Protein AF-A0A843KYN0-F1 (afdb_monomer)

Solvent-accessible surface area (backbone atoms only — not comparable to full-atom values): 5848 Å² total; per-residue (Å²): 132,88,79,86,50,97,87,61,73,63,81,58,71,60,44,55,52,52,52,51,51,52,56,72,74,43,87,77,86,85,62,97,45,72,64,59,46,50,59,60,47,49,79,74,46,95,61,62,55,70,58,55,39,74,73,28,71,65,54,42,48,66,72,69,58,65,96,77,57,79,56,82,79,40,75,73,73,61,70,76,75,69,81,72,87,78,127

pLDDT: mean 78.95, std 15.14, range [47.62, 95.38]

Foldseek 3Di:
DDDDDDVDDDPDPVVVVVVVVVQVPDDDDDDPAPVVVLVVCCVVDPDHSVVVCVPDPVNVPRVPDDDDD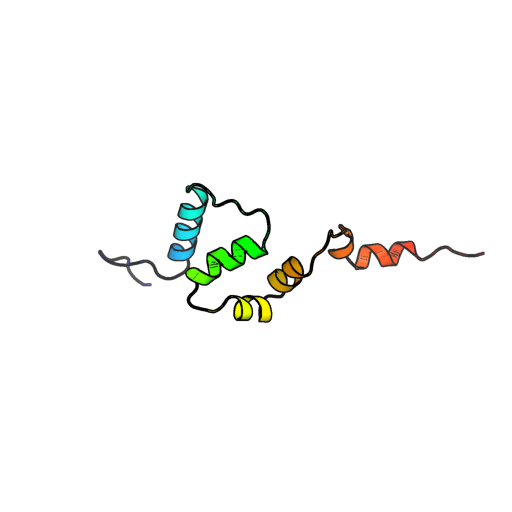PCVVPVPVVVVPPDDDDD

Structure (mmCIF, N/CA/C/O backbone):
data_AF-A0A843KYN0-F1
#
_entry.id   AF-A0A843KYN0-F1
#
loop_
_atom_site.group_PDB
_atom_site.id
_atom_site.type_symbol
_atom_site.label_atom_id
_atom_site.label_alt_id
_atom_site.label_comp_id
_atom_site.label_asym_id
_atom_site.label_entity_id
_atom_site.label_seq_id
_atom_site.pdbx_PDB_ins_code
_atom_site.Cartn_x
_atom_site.Cartn_y
_atom_site.Cartn_z
_atom_site.occupancy
_atom_site.B_iso_or_equiv
_atom_site.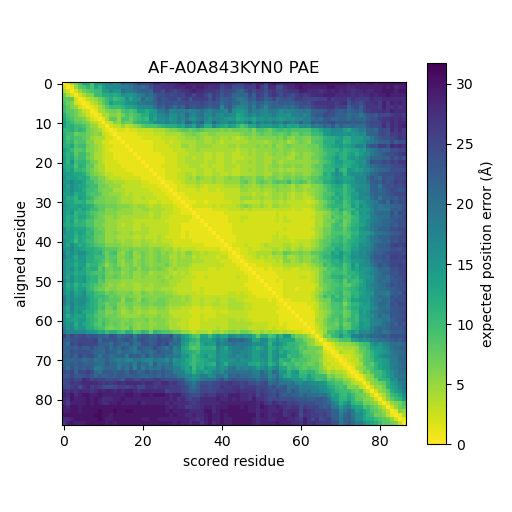auth_seq_id
_atom_site.auth_comp_id
_atom_site.auth_asym_id
_atom_site.auth_atom_id
_atom_site.pdbx_PDB_model_num
ATOM 1 N N . LEU A 1 1 ? -10.429 24.612 15.627 1.00 47.62 1 LEU A N 1
ATOM 2 C CA . LEU A 1 1 ? -10.490 23.205 16.092 1.00 47.62 1 LEU A CA 1
ATOM 3 C C . LEU A 1 1 ? -11.850 22.638 15.688 1.00 47.62 1 LEU A C 1
ATOM 5 O O . LEU A 1 1 ? -12.839 23.306 15.954 1.00 47.62 1 LEU A O 1
ATOM 9 N N . ARG A 1 2 ? -11.939 21.490 15.001 1.00 51.06 2 ARG A N 1
ATOM 10 C CA . ARG A 1 2 ? -13.246 20.861 14.714 1.00 51.06 2 ARG A CA 1
ATOM 11 C C . ARG A 1 2 ? -13.672 20.052 15.943 1.00 51.06 2 ARG A C 1
ATOM 13 O O . ARG A 1 2 ? -13.066 19.026 16.226 1.00 51.06 2 ARG A O 1
ATOM 20 N N . GLU A 1 3 ? -14.657 20.549 16.689 1.00 50.72 3 GLU A N 1
ATOM 21 C CA . GLU A 1 3 ? -15.276 19.844 17.819 1.00 50.72 3 GLU A CA 1
ATOM 22 C C . GLU A 1 3 ? -15.892 18.516 17.350 1.00 50.72 3 GLU A C 1
ATOM 24 O O . GLU A 1 3 ? -16.673 18.489 16.395 1.00 50.72 3 GLU A O 1
ATOM 29 N N . ALA A 1 4 ? -15.557 17.413 18.024 1.00 58.31 4 ALA A N 1
ATOM 30 C CA . ALA A 1 4 ? -16.142 16.103 17.764 1.00 58.31 4 ALA A CA 1
ATOM 31 C C . ALA A 1 4 ? -17.586 16.068 18.288 1.00 58.31 4 ALA A C 1
ATOM 33 O O . ALA A 1 4 ? -17.837 15.789 19.458 1.00 58.31 4 ALA A O 1
ATOM 34 N N . ARG A 1 5 ? -18.547 16.394 17.421 1.00 60.09 5 ARG A N 1
ATOM 35 C CA . ARG A 1 5 ? -19.980 16.264 17.721 1.00 60.09 5 ARG A CA 1
ATOM 36 C C . ARG A 1 5 ? -20.485 14.869 17.364 1.00 60.09 5 ARG A C 1
ATOM 38 O O . ARG A 1 5 ? -19.849 14.137 16.609 1.00 60.09 5 ARG A O 1
ATOM 45 N N . LYS A 1 6 ? -21.654 14.500 17.888 1.00 55.75 6 LYS A N 1
ATOM 46 C CA . LYS A 1 6 ? -22.345 13.254 17.529 1.00 55.75 6 LYS A CA 1
ATOM 47 C C . LYS A 1 6 ? -22.562 13.230 16.004 1.00 55.75 6 LYS A C 1
ATOM 49 O O . LYS A 1 6 ? -23.245 14.100 15.478 1.00 55.75 6 LYS A O 1
ATOM 54 N N . GLY A 1 7 ? -21.923 12.285 15.308 1.00 65.69 7 GLY A N 1
ATOM 55 C CA . GLY A 1 7 ? -21.898 12.203 13.837 1.00 65.69 7 GLY A CA 1
ATOM 56 C C . GLY A 1 7 ? -20.624 12.742 13.165 1.00 65.69 7 GLY A C 1
ATOM 57 O O . GLY A 1 7 ? -20.503 12.669 11.946 1.00 65.69 7 GLY A O 1
ATOM 58 N N . TYR A 1 8 ? -19.655 13.257 13.928 1.00 62.97 8 TYR A N 1
ATOM 59 C CA . TYR A 1 8 ? -18.345 13.628 13.399 1.00 62.97 8 TYR A CA 1
ATOM 60 C C . TYR A 1 8 ? -17.563 12.370 13.014 1.00 62.97 8 TYR A C 1
ATOM 62 O O . TYR A 1 8 ? -17.132 11.610 13.880 1.00 62.97 8 TYR A O 1
ATOM 70 N N . ILE A 1 9 ? -17.366 12.169 11.711 1.00 67.44 9 ILE A N 1
ATOM 71 C CA . ILE A 1 9 ? -16.398 11.207 11.192 1.00 67.44 9 ILE A CA 1
ATOM 72 C C . ILE A 1 9 ? -15.050 11.933 11.170 1.00 67.44 9 ILE A C 1
ATOM 74 O O . ILE A 1 9 ? -14.894 12.903 10.425 1.00 67.44 9 ILE A O 1
ATOM 78 N N . PRO A 1 10 ? -14.082 11.540 12.006 1.00 64.19 10 PRO A N 1
ATOM 79 C CA . PRO A 1 10 ? -12.789 12.203 12.070 1.00 64.19 10 PRO A CA 1
ATOM 80 C C . PRO A 1 10 ? -11.991 11.976 10.778 1.00 64.19 10 PRO A C 1
ATOM 82 O O . PRO A 1 10 ? -11.321 10.962 10.585 1.00 64.19 10 PRO A O 1
ATOM 85 N N . MET A 1 11 ? -12.065 12.964 9.888 1.00 71.56 11 MET A N 1
ATOM 86 C CA . MET A 1 11 ? -11.349 12.991 8.615 1.00 71.56 11 MET A CA 1
ATOM 87 C C . MET A 1 11 ? -9.883 13.387 8.839 1.00 71.56 11 MET A C 1
ATOM 89 O O . MET A 1 11 ? -9.597 14.353 9.545 1.00 71.56 11 MET A O 1
ATOM 93 N N . GLY A 1 12 ? -8.946 12.649 8.237 1.00 78.94 12 GLY A N 1
ATOM 94 C CA . GLY A 1 12 ? -7.502 12.908 8.337 1.00 78.94 12 GLY A CA 1
ATOM 95 C C . GLY A 1 12 ? -6.742 11.823 9.107 1.00 78.94 12 GLY A C 1
ATOM 96 O O . GLY A 1 12 ? -6.939 10.636 8.855 1.00 78.94 12 GLY A O 1
ATOM 97 N N . VAL A 1 13 ? -5.864 12.221 10.038 1.00 83.06 13 VAL A N 1
ATOM 98 C CA . VAL A 1 13 ? -4.918 11.318 10.735 1.00 83.06 13 VAL A CA 1
ATOM 99 C C . VAL A 1 13 ? -5.625 10.198 11.497 1.00 83.06 13 VAL A C 1
ATOM 101 O O . VAL A 1 13 ? -5.175 9.056 11.472 1.00 83.06 13 VAL A O 1
ATOM 104 N N . PHE A 1 14 ? -6.753 10.500 12.144 1.00 85.25 14 PHE A N 1
ATOM 105 C CA . PHE A 1 14 ? -7.517 9.483 12.863 1.00 85.25 14 PHE A CA 1
ATOM 106 C C . PHE A 1 14 ? -8.046 8.400 11.916 1.00 85.25 14 PHE A C 1
ATOM 108 O O . PHE A 1 14 ? -7.897 7.225 12.224 1.00 85.25 14 PHE A O 1
ATOM 115 N N . ASN A 1 15 ? -8.605 8.770 10.755 1.00 84.50 15 ASN A N 1
ATOM 116 C CA . ASN A 1 15 ? -9.081 7.797 9.768 1.00 84.50 15 ASN A CA 1
ATOM 117 C C . ASN A 1 15 ? -7.952 6.848 9.340 1.00 84.50 15 ASN A C 1
ATOM 119 O O . ASN A 1 15 ? -8.138 5.637 9.305 1.00 84.50 15 ASN A O 1
ATOM 123 N N . VAL A 1 16 ? -6.756 7.385 9.079 1.00 86.12 16 VAL A N 1
ATOM 124 C CA . VAL A 1 16 ? -5.584 6.562 8.745 1.00 86.12 16 VAL A CA 1
ATOM 125 C C . VAL A 1 16 ? -5.224 5.633 9.905 1.00 86.12 16 VAL A C 1
ATOM 127 O O . VAL A 1 16 ? -5.066 4.433 9.692 1.00 86.12 16 VAL A O 1
ATOM 130 N N . ARG A 1 17 ? -5.153 6.153 11.136 1.00 90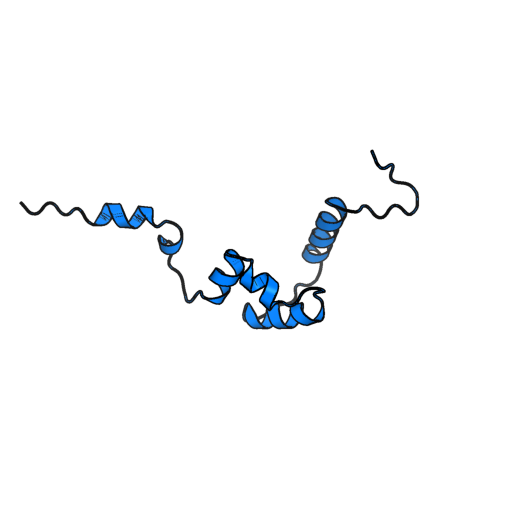.56 17 ARG A N 1
ATOM 131 C CA . ARG A 1 17 ? -4.793 5.359 12.319 1.00 90.56 17 ARG A CA 1
ATOM 132 C C . ARG A 1 17 ? -5.776 4.222 12.580 1.00 90.56 17 ARG A C 1
ATOM 134 O O . ARG A 1 17 ? -5.343 3.101 12.824 1.00 90.56 17 ARG A O 1
ATOM 141 N N . GLU A 1 18 ? -7.077 4.489 12.518 1.00 91.06 18 GLU A N 1
ATOM 142 C CA . GLU A 1 18 ? -8.085 3.454 12.757 1.00 91.06 18 GLU A CA 1
ATOM 143 C C . GLU A 1 18 ? -8.135 2.426 11.626 1.00 91.06 18 GLU A C 1
ATOM 145 O O . GLU A 1 18 ? -8.291 1.242 11.910 1.00 91.06 18 GLU A O 1
ATOM 150 N N . ASN A 1 19 ? -7.919 2.832 10.369 1.00 88.25 19 ASN A N 1
ATOM 151 C CA . ASN A 1 19 ? -7.791 1.884 9.259 1.00 88.25 19 ASN A CA 1
ATOM 152 C C . ASN A 1 19 ? -6.575 0.966 9.436 1.00 88.25 19 ASN A C 1
ATOM 154 O O . ASN A 1 19 ? -6.695 -0.244 9.255 1.00 88.25 19 ASN A O 1
ATOM 158 N N . VAL A 1 20 ? -5.428 1.513 9.854 1.00 92.25 20 VAL A N 1
ATOM 159 C CA . VAL A 1 20 ? -4.235 0.711 10.165 1.00 92.25 20 VAL A CA 1
ATOM 160 C C . VAL A 1 20 ? -4.503 -0.218 11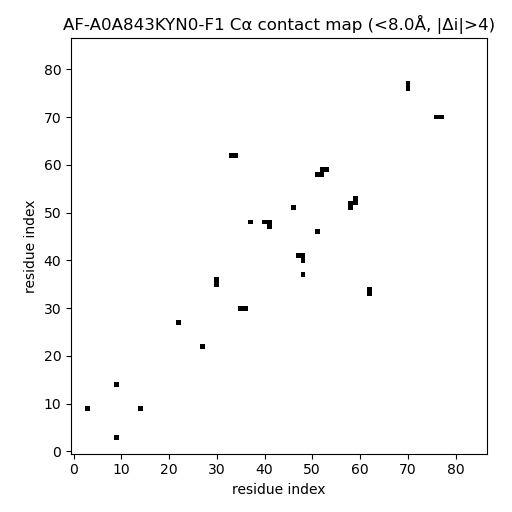.348 1.00 92.25 20 VAL A C 1
ATOM 162 O O . VAL A 1 20 ? -4.202 -1.405 11.263 1.00 92.25 20 VAL A O 1
ATOM 165 N N . ARG A 1 21 ? -5.120 0.276 12.429 1.00 93.69 21 ARG A N 1
ATOM 166 C CA . ARG A 1 21 ? -5.473 -0.559 13.586 1.00 93.69 21 ARG A CA 1
ATOM 167 C C . ARG A 1 21 ? -6.384 -1.713 13.171 1.00 93.69 21 ARG A C 1
ATOM 169 O O . ARG A 1 21 ? -6.097 -2.850 13.527 1.00 93.69 21 ARG A O 1
ATOM 176 N N . HIS A 1 22 ? -7.436 -1.441 12.396 1.00 92.00 22 HIS A N 1
ATOM 177 C CA . HIS A 1 22 ? -8.333 -2.476 11.882 1.00 92.00 22 HIS A CA 1
ATOM 178 C C . HIS A 1 22 ? -7.599 -3.506 11.021 1.00 92.00 22 HIS A C 1
ATOM 180 O O . HIS A 1 22 ? -7.795 -4.703 11.231 1.00 92.00 22 HIS A O 1
ATOM 186 N N . ALA A 1 23 ? -6.723 -3.063 10.113 1.00 91.25 23 ALA A N 1
ATOM 187 C CA . ALA A 1 23 ? -5.924 -3.957 9.279 1.00 91.25 23 ALA A CA 1
ATOM 188 C C . ALA A 1 23 ? -5.008 -4.868 10.115 1.00 91.25 23 ALA A C 1
ATOM 190 O O . ALA A 1 23 ? -4.925 -6.060 9.840 1.00 91.25 23 ALA A O 1
ATOM 191 N N . MET A 1 24 ? -4.382 -4.331 11.168 1.00 94.62 24 MET A N 1
ATOM 192 C CA . MET A 1 24 ? -3.477 -5.086 12.047 1.00 94.62 24 MET A CA 1
ATOM 193 C C . MET A 1 24 ? -4.205 -6.064 12.978 1.00 94.62 24 MET A C 1
ATOM 195 O O . MET A 1 24 ? -3.623 -7.064 13.386 1.00 94.62 24 MET A O 1
ATOM 199 N N . THR A 1 25 ? -5.464 -5.789 13.334 1.00 95.38 25 THR A N 1
ATOM 200 C CA . THR A 1 25 ? -6.290 -6.706 14.144 1.00 95.38 25 THR A CA 1
ATOM 201 C C . THR A 1 25 ? -7.009 -7.775 13.318 1.00 95.38 25 THR A C 1
ATOM 203 O O . THR A 1 25 ? -7.506 -8.750 13.878 1.00 95.38 25 THR A O 1
ATOM 206 N N . GLY A 1 26 ? -7.121 -7.573 12.004 1.00 92.62 26 GLY A N 1
ATOM 207 C CA . GLY A 1 26 ? -7.810 -8.482 11.092 1.00 92.62 26 GLY A CA 1
ATOM 208 C C . GLY A 1 26 ? -6.937 -9.653 10.643 1.00 92.62 26 GLY A C 1
ATOM 209 O O . GLY A 1 26 ? -5.713 -9.629 10.755 1.00 92.62 26 GLY A O 1
ATOM 210 N N . LYS A 1 27 ? -7.572 -10.688 10.080 1.00 94.56 27 LYS A N 1
ATOM 211 C CA . LYS A 1 27 ? -6.843 -11.769 9.408 1.00 94.56 27 LYS A CA 1
ATOM 212 C C . LYS A 1 27 ? -6.165 -11.201 8.149 1.00 94.56 27 LYS A C 1
ATOM 214 O O . LYS A 1 27 ? -6.878 -10.658 7.302 1.00 94.56 27 LYS A O 1
ATOM 219 N N . PRO A 1 28 ? -4.835 -11.329 7.995 1.00 92.06 28 PRO A N 1
ATOM 220 C CA . PRO A 1 28 ? -4.151 -10.821 6.816 1.00 92.06 28 PRO A CA 1
ATOM 221 C C . PRO A 1 28 ? -4.524 -11.643 5.580 1.00 92.06 28 PRO A C 1
ATOM 223 O O . PRO A 1 28 ? -4.740 -12.855 5.656 1.00 92.06 28 PRO A O 1
ATOM 226 N N . LEU A 1 29 ? -4.560 -10.974 4.430 1.00 92.06 29 LEU A N 1
ATOM 227 C CA . LEU A 1 29 ? -4.589 -11.636 3.131 1.00 92.06 29 LEU A CA 1
ATOM 228 C C . LEU A 1 29 ? -3.146 -11.936 2.720 1.00 92.06 29 LEU A C 1
ATOM 230 O O . LEU A 1 29 ? -2.323 -11.024 2.650 1.00 92.06 29 LEU A O 1
ATOM 234 N N . ALA A 1 30 ? -2.847 -13.212 2.490 1.00 93.94 30 ALA A N 1
ATOM 235 C CA . ALA A 1 30 ? -1.535 -13.662 2.045 1.00 93.94 30 ALA A CA 1
ATOM 236 C C . ALA A 1 30 ? -1.499 -13.748 0.517 1.00 93.94 30 ALA A C 1
ATOM 238 O O . ALA A 1 30 ? -2.462 -14.191 -0.109 1.00 93.94 30 ALA A O 1
ATOM 239 N N . PHE A 1 31 ? -0.377 -13.331 -0.058 1.00 93.94 31 PHE A N 1
ATOM 240 C CA . PHE A 1 31 ? -0.110 -13.362 -1.490 1.00 93.94 31 PHE A CA 1
ATOM 241 C C . PHE A 1 31 ? 1.308 -13.885 -1.702 1.00 93.94 31 PHE A C 1
ATOM 243 O O . PHE A 1 31 ? 2.201 -13.548 -0.922 1.00 93.94 31 PHE A O 1
ATOM 250 N N . ASP A 1 32 ? 1.510 -14.676 -2.753 1.00 91.25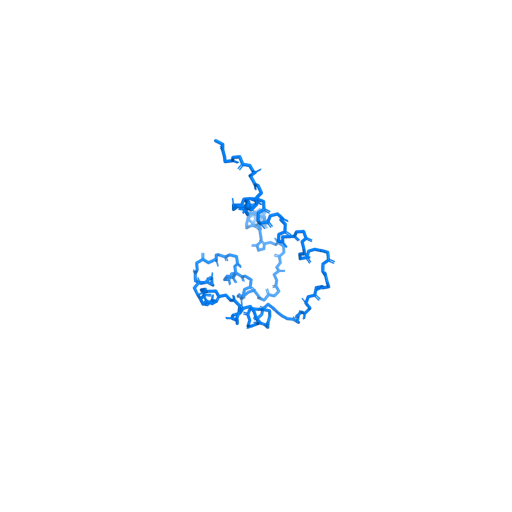 32 ASP A N 1
ATOM 251 C CA . ASP A 1 32 ? 2.816 -15.273 -3.058 1.00 91.25 32 ASP A CA 1
ATOM 252 C C . ASP A 1 32 ? 3.797 -14.253 -3.651 1.00 91.25 32 ASP A C 1
ATOM 254 O O . ASP A 1 32 ? 5.013 -14.394 -3.521 1.00 91.25 32 ASP A O 1
ATOM 258 N N . ASP A 1 33 ? 3.280 -13.200 -4.290 1.00 90.00 33 ASP A N 1
ATOM 259 C CA . ASP A 1 33 ? 4.086 -12.135 -4.870 1.00 90.00 33 ASP A CA 1
ATOM 260 C C . ASP A 1 33 ? 3.400 -10.758 -4.794 1.00 90.00 33 ASP A C 1
ATOM 262 O O . ASP A 1 33 ? 2.197 -10.610 -4.564 1.00 90.00 33 ASP A O 1
ATOM 266 N N . LEU A 1 34 ? 4.184 -9.700 -5.013 1.00 90.25 34 LEU A N 1
ATOM 267 C CA . LEU A 1 34 ? 3.672 -8.327 -5.004 1.00 90.25 34 LEU A CA 1
ATOM 268 C C . LEU A 1 34 ? 2.671 -8.071 -6.146 1.00 90.25 34 LEU A C 1
ATOM 270 O O . LEU A 1 34 ? 1.788 -7.222 -6.026 1.00 90.25 34 LEU A O 1
ATOM 274 N N . ARG A 1 35 ? 2.787 -8.791 -7.267 1.00 90.50 35 ARG A N 1
ATOM 275 C CA . ARG A 1 35 ? 1.943 -8.576 -8.449 1.00 90.50 35 ARG A CA 1
ATOM 276 C C . ARG A 1 35 ? 0.513 -9.059 -8.218 1.00 90.50 35 ARG A C 1
ATOM 278 O O . ARG A 1 35 ? -0.423 -8.347 -8.578 1.00 90.50 35 ARG A O 1
ATOM 285 N N . SER A 1 36 ? 0.346 -10.221 -7.600 1.00 93.19 36 SER A N 1
ATOM 286 C CA . SER A 1 36 ? -0.938 -10.793 -7.190 1.00 93.19 36 SER A CA 1
ATOM 287 C C . SER A 1 36 ? -1.613 -9.917 -6.137 1.00 93.19 36 SER A C 1
ATOM 289 O O . SER A 1 36 ? -2.798 -9.609 -6.283 1.00 93.19 36 SER A O 1
ATOM 291 N N . ALA A 1 37 ? -0.851 -9.393 -5.171 1.00 93.19 37 ALA A N 1
ATOM 292 C CA . ALA A 1 37 ? -1.356 -8.409 -4.214 1.00 93.19 37 ALA A CA 1
ATOM 293 C C . ALA A 1 37 ? -1.857 -7.123 -4.905 1.00 93.19 37 ALA A C 1
ATOM 295 O O . ALA A 1 37 ? -2.968 -6.661 -4.640 1.00 93.19 37 ALA A O 1
ATOM 296 N N . LEU A 1 38 ? -1.083 -6.554 -5.839 1.00 92.56 38 LEU A N 1
ATOM 297 C CA . LEU A 1 38 ? -1.487 -5.354 -6.586 1.00 92.56 38 LEU A CA 1
ATOM 298 C C . LEU A 1 38 ? -2.698 -5.595 -7.498 1.00 92.56 38 LEU A C 1
ATOM 300 O O . LEU A 1 38 ? -3.544 -4.710 -7.624 1.00 92.56 38 LEU A O 1
ATOM 304 N N . ASN A 1 39 ? -2.804 -6.778 -8.106 1.00 93.06 39 ASN A N 1
ATOM 305 C CA . ASN A 1 39 ? -3.969 -7.158 -8.904 1.00 93.06 39 ASN A CA 1
ATOM 306 C C . ASN A 1 39 ? -5.224 -7.313 -8.034 1.00 93.06 39 ASN A C 1
ATOM 308 O O . ASN A 1 39 ? -6.313 -6.915 -8.427 1.00 93.06 39 ASN A O 1
ATOM 312 N N . HIS A 1 40 ? -5.095 -7.833 -6.813 1.00 93.94 40 HIS A N 1
ATOM 313 C CA . HIS A 1 40 ? -6.212 -7.834 -5.872 1.00 93.94 40 HIS A CA 1
ATOM 314 C C . HIS A 1 40 ? -6.645 -6.395 -5.532 1.00 93.94 40 HIS A C 1
ATOM 316 O O . HIS A 1 40 ? -7.827 -6.063 -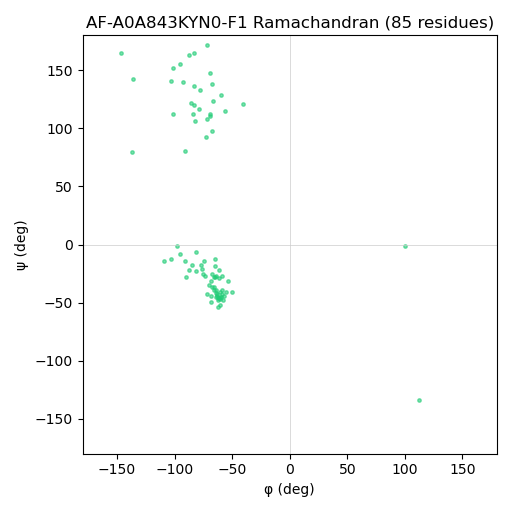5.621 1.00 93.94 40 HIS A O 1
ATOM 322 N N . LEU A 1 41 ? -5.688 -5.507 -5.236 1.00 90.50 41 LEU A N 1
ATOM 323 C CA . LEU A 1 41 ? -5.960 -4.108 -4.880 1.00 90.50 41 LEU A CA 1
ATOM 324 C C . LEU A 1 41 ? -6.570 -3.274 -6.016 1.00 90.50 41 LEU A C 1
ATOM 326 O O . LEU A 1 41 ? -7.324 -2.340 -5.732 1.00 90.50 41 LEU A O 1
ATOM 330 N N . SER A 1 42 ? -6.303 -3.599 -7.286 1.00 91.25 42 SER A N 1
ATOM 331 C CA . SER A 1 42 ? -6.838 -2.832 -8.421 1.00 91.25 42 SER A CA 1
ATOM 332 C C . SER A 1 42 ? -8.364 -2.820 -8.493 1.00 91.25 42 SER A C 1
ATOM 334 O O . SER A 1 42 ? -8.923 -1.902 -9.084 1.00 91.25 42 SER A O 1
ATOM 336 N N . HIS A 1 43 ? -9.034 -3.797 -7.880 1.00 91.50 43 HIS A N 1
ATOM 337 C CA . HIS A 1 43 ? -10.497 -3.874 -7.831 1.00 91.50 43 HIS A CA 1
ATOM 338 C C . HIS A 1 43 ? -11.115 -2.896 -6.821 1.00 91.50 43 HIS A C 1
ATOM 340 O O . HIS A 1 43 ? -12.286 -2.546 -6.945 1.00 91.50 43 HIS A O 1
ATOM 346 N N . SER A 1 44 ? -10.335 -2.440 -5.836 1.00 86.25 44 SER A N 1
ATOM 347 C CA . SER A 1 44 ? -10.812 -1.595 -4.732 1.00 86.25 44 SER A CA 1
ATOM 348 C C . SER A 1 44 ? -10.309 -0.153 -4.815 1.00 86.25 44 SER A C 1
ATOM 350 O O . SER A 1 44 ? -10.794 0.718 -4.091 1.00 86.25 44 SER A O 1
ATOM 352 N N . PHE A 1 45 ? -9.305 0.122 -5.652 1.00 84.38 45 PHE A N 1
ATOM 353 C CA . PHE A 1 45 ? -8.711 1.451 -5.762 1.00 84.38 45 PHE A CA 1
ATOM 354 C C . PHE A 1 45 ? -9.515 2.363 -6.686 1.00 84.38 45 PHE A C 1
ATOM 356 O O . PHE A 1 45 ? -9.874 1.999 -7.799 1.00 84.38 45 PHE A O 1
ATOM 363 N N . GLN A 1 46 ? -9.713 3.608 -6.247 1.00 87.94 46 GLN A N 1
ATOM 364 C CA . GLN A 1 46 ? -10.299 4.656 -7.091 1.00 87.94 46 GLN A CA 1
ATOM 365 C C . GLN A 1 46 ? -9.362 5.071 -8.234 1.00 87.94 46 GLN A C 1
ATOM 367 O O . GLN A 1 46 ? -9.813 5.479 -9.299 1.00 87.94 46 GLN A O 1
ATOM 372 N N . LEU A 1 47 ? -8.049 4.992 -8.003 1.00 88.31 47 LEU A N 1
ATOM 373 C CA . LEU A 1 47 ? -7.027 5.293 -8.999 1.00 88.31 47 LEU A CA 1
ATOM 374 C C . LEU A 1 47 ? -6.430 3.991 -9.546 1.00 88.31 47 LEU A C 1
ATOM 376 O O . LEU A 1 47 ? -6.165 3.070 -8.773 1.00 88.31 47 LEU A O 1
ATOM 380 N N . PRO A 1 48 ? -6.145 3.912 -10.854 1.00 89.88 48 PRO A N 1
ATOM 381 C CA . PRO A 1 48 ? -5.599 2.701 -11.445 1.00 89.88 48 PRO A CA 1
ATOM 382 C C . PRO A 1 48 ? -4.174 2.445 -10.933 1.00 89.88 48 PRO A C 1
ATOM 384 O O . PRO A 1 48 ? -3.350 3.361 -10.858 1.00 89.88 48 PRO A O 1
ATOM 387 N N . VAL A 1 49 ? -3.857 1.182 -10.631 1.00 91.44 49 VAL A N 1
ATOM 388 C CA . VAL A 1 49 ? -2.535 0.746 -10.137 1.00 91.44 49 VAL A CA 1
ATOM 389 C C . VAL A 1 49 ? -1.358 1.251 -10.992 1.00 91.44 49 VAL A C 1
ATOM 391 O O . VAL A 1 49 ? -0.385 1.728 -10.405 1.00 91.44 49 VAL A O 1
ATOM 394 N N . PRO A 1 50 ? -1.421 1.264 -12.343 1.00 91.75 50 PRO A N 1
ATOM 395 C CA . PRO A 1 50 ? -0.360 1.838 -13.174 1.00 91.75 50 PRO A CA 1
ATOM 396 C C . PRO A 1 50 ? 0.023 3.279 -12.818 1.00 91.75 50 PRO A C 1
ATOM 398 O O . PRO A 1 50 ? 1.190 3.645 -12.947 1.00 91.75 50 PRO A O 1
ATOM 401 N N . ARG A 1 51 ? -0.925 4.093 -12.329 1.00 92.38 51 ARG A N 1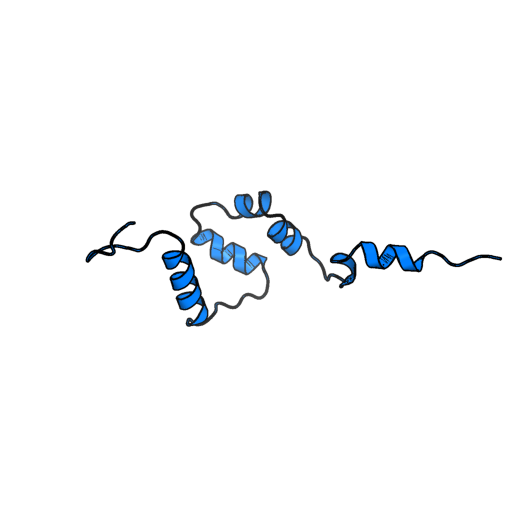
ATOM 402 C CA . ARG A 1 51 ? -0.637 5.463 -11.885 1.00 92.38 51 ARG A CA 1
ATOM 403 C C . ARG A 1 51 ? 0.226 5.467 -10.627 1.00 92.38 51 ARG A C 1
ATOM 405 O O . ARG A 1 51 ? 1.201 6.203 -10.573 1.00 92.38 51 ARG A O 1
ATOM 412 N N . PHE A 1 52 ? -0.088 4.622 -9.647 1.00 91.00 52 PHE A N 1
ATOM 413 C CA . PHE A 1 52 ? 0.728 4.489 -8.437 1.00 91.00 52 PHE A CA 1
ATOM 414 C C . PHE A 1 52 ? 2.123 3.963 -8.742 1.00 91.00 52 PHE A C 1
ATOM 416 O O . PHE A 1 52 ? 3.087 4.456 -8.169 1.00 91.00 52 PHE A O 1
ATOM 423 N N . ILE A 1 53 ? 2.235 3.004 -9.665 1.00 91.31 53 ILE A N 1
ATOM 424 C CA . ILE A 1 53 ? 3.534 2.508 -10.118 1.00 91.31 53 ILE A CA 1
ATOM 425 C C . ILE A 1 53 ? 4.317 3.666 -10.737 1.00 91.31 53 ILE A C 1
ATOM 427 O O . ILE A 1 53 ? 5.420 3.935 -10.301 1.00 91.31 53 ILE A O 1
ATOM 431 N N . LYS A 1 54 ? 3.748 4.414 -11.685 1.00 92.19 54 LYS A N 1
ATOM 432 C CA . LYS A 1 54 ? 4.467 5.511 -12.350 1.00 92.19 54 LYS A CA 1
ATOM 433 C C . LYS A 1 54 ? 5.046 6.550 -11.375 1.00 92.19 54 LYS A C 1
ATOM 435 O O . LYS A 1 54 ? 6.163 7.009 -11.586 1.00 92.19 54 LYS A O 1
ATOM 440 N N . GLU A 1 55 ? 4.297 6.904 -10.334 1.00 93.31 55 GLU A N 1
ATOM 441 C CA . GLU A 1 55 ? 4.666 7.977 -9.397 1.00 93.31 55 GLU A CA 1
ATOM 442 C C . GLU A 1 55 ? 5.475 7.488 -8.178 1.00 93.31 55 GLU A C 1
ATOM 444 O O . GLU A 1 55 ? 6.048 8.293 -7.446 1.00 93.31 55 GLU A O 1
ATOM 449 N N . SER A 1 56 ? 5.525 6.177 -7.915 1.00 90.81 56 SER A N 1
ATOM 450 C CA . SER A 1 56 ? 6.169 5.628 -6.719 1.00 90.81 56 SER A CA 1
ATOM 451 C C . SER A 1 56 ? 7.547 5.060 -7.030 1.00 90.81 56 SER A C 1
ATOM 453 O O . SER A 1 56 ? 7.689 4.004 -7.645 1.00 90.81 56 SER A O 1
ATOM 455 N N . THR A 1 57 ? 8.579 5.718 -6.506 1.00 89.44 57 THR A N 1
ATOM 456 C CA . THR A 1 57 ? 9.963 5.229 -6.572 1.00 89.44 57 THR A CA 1
ATOM 457 C C . THR A 1 57 ? 10.111 3.856 -5.918 1.00 89.44 57 THR A C 1
ATOM 459 O O . THR A 1 57 ? 10.744 2.971 -6.489 1.00 89.44 57 THR A O 1
ATOM 462 N N . VAL A 1 58 ? 9.474 3.656 -4.760 1.00 88.94 58 VAL A N 1
ATOM 463 C CA . VAL A 1 58 ? 9.520 2.399 -4.003 1.00 88.94 58 VAL A CA 1
ATOM 464 C C . VAL A 1 58 ? 8.796 1.279 -4.744 1.00 88.94 58 VAL A C 1
ATOM 466 O O . VAL A 1 58 ? 9.390 0.228 -4.943 1.00 88.94 58 VAL A O 1
ATOM 469 N N . LEU A 1 59 ? 7.561 1.486 -5.219 1.00 90.12 59 LEU A N 1
ATOM 470 C CA . LEU A 1 59 ? 6.829 0.420 -5.920 1.00 90.12 59 LEU A CA 1
ATOM 471 C C . LEU A 1 59 ? 7.499 0.041 -7.241 1.00 90.12 59 LEU A C 1
ATOM 473 O O . LEU A 1 59 ? 7.555 -1.140 -7.573 1.00 90.12 59 LEU A O 1
ATOM 477 N N . VAL A 1 60 ? 8.027 1.013 -7.992 1.00 89.56 60 VAL A N 1
ATOM 478 C CA . VAL A 1 60 ? 8.787 0.731 -9.223 1.00 89.56 60 VAL A CA 1
ATOM 479 C C . VAL A 1 60 ? 10.005 -0.114 -8.915 1.00 89.56 60 VAL A C 1
ATOM 481 O O . VAL A 1 60 ? 10.278 -1.072 -9.635 1.00 89.56 60 VAL A O 1
ATOM 484 N N . ARG A 1 61 ? 10.729 0.247 -7.857 1.00 86.69 61 ARG A N 1
ATOM 485 C CA . ARG A 1 61 ? 11.906 -0.474 -7.396 1.00 86.69 61 ARG A CA 1
ATOM 486 C C . ARG A 1 61 ? 11.524 -1.904 -6.977 1.00 86.69 61 ARG A C 1
ATOM 488 O O . ARG A 1 61 ? 11.996 -2.840 -7.612 1.00 86.69 61 ARG A O 1
ATOM 495 N N . SER A 1 62 ? 10.548 -2.081 -6.090 1.00 87.38 62 SER A N 1
ATOM 496 C CA . SER A 1 62 ? 10.076 -3.402 -5.641 1.00 87.38 62 SER A CA 1
ATOM 497 C C . SER A 1 62 ? 9.495 -4.285 -6.752 1.00 87.38 62 SER A C 1
ATOM 499 O O . SER A 1 62 ? 9.568 -5.505 -6.666 1.00 87.38 62 SER A O 1
ATOM 501 N N . LEU A 1 63 ? 8.925 -3.703 -7.815 1.00 87.56 63 LEU A N 1
ATOM 502 C CA . LEU A 1 63 ? 8.435 -4.460 -8.977 1.00 87.56 63 LEU A CA 1
ATOM 503 C C . LEU A 1 63 ? 9.532 -4.834 -9.980 1.00 87.56 63 LEU A C 1
ATOM 505 O O . LEU A 1 63 ? 9.332 -5.754 -10.776 1.00 87.56 63 LEU A O 1
ATOM 509 N N . LYS A 1 64 ? 10.650 -4.102 -9.989 1.00 83.44 64 LYS A N 1
ATOM 510 C CA . LYS A 1 64 ? 11.827 -4.393 -10.823 1.00 83.44 64 LYS A CA 1
ATOM 511 C C . LYS A 1 64 ? 12.795 -5.360 -10.141 1.00 83.44 64 LYS A C 1
ATOM 513 O O . LYS A 1 64 ? 13.608 -5.979 -10.824 1.00 83.44 64 LYS A O 1
ATOM 518 N N . GLU A 1 65 ? 12.730 -5.465 -8.819 1.00 66.31 65 GLU A N 1
ATOM 519 C CA . GLU A 1 65 ? 13.693 -6.205 -8.012 1.00 66.31 65 GLU A CA 1
ATOM 520 C C . GLU A 1 65 ? 13.608 -7.725 -8.222 1.00 66.31 65 GLU A C 1
ATOM 522 O O . GLU A 1 65 ? 12.660 -8.402 -7.831 1.00 66.31 65 GLU A O 1
ATOM 527 N N . ARG A 1 66 ? 14.675 -8.258 -8.834 1.00 66.69 66 ARG A N 1
ATOM 528 C CA . ARG A 1 66 ? 15.240 -9.577 -8.512 1.00 66.69 66 ARG A CA 1
ATOM 529 C C . ARG A 1 66 ? 15.951 -9.497 -7.156 1.00 66.69 66 ARG A C 1
ATOM 531 O O . ARG A 1 66 ? 16.138 -8.408 -6.627 1.00 66.69 66 ARG A O 1
ATOM 538 N N . GLN A 1 67 ? 16.370 -10.649 -6.625 1.00 61.94 67 GLN A N 1
ATOM 539 C CA . GLN A 1 67 ? 17.149 -10.745 -5.390 1.00 61.94 67 GLN A CA 1
ATOM 540 C C . GLN A 1 67 ? 18.213 -9.650 -5.288 1.00 61.94 67 GLN A C 1
ATOM 542 O O . GLN A 1 67 ? 19.099 -9.551 -6.136 1.00 61.94 67 GLN A O 1
ATOM 547 N N . MET A 1 68 ? 18.107 -8.861 -4.228 1.00 65.50 68 MET A N 1
ATOM 548 C CA . MET A 1 68 ? 18.986 -7.737 -3.964 1.00 65.50 68 MET A CA 1
ATOM 549 C C . MET A 1 68 ? 20.023 -8.082 -2.919 1.00 65.50 68 MET A C 1
ATOM 551 O O . MET A 1 68 ? 19.789 -8.892 -2.015 1.00 65.50 68 MET A O 1
ATOM 555 N N . ARG A 1 69 ? 21.161 -7.415 -3.016 1.00 72.25 69 ARG A N 1
ATOM 556 C CA . ARG A 1 69 ? 22.215 -7.440 -2.013 1.00 72.25 69 ARG A CA 1
ATOM 557 C C . ARG A 1 69 ? 22.044 -6.251 -1.079 1.00 72.25 69 ARG A C 1
ATOM 559 O O . ARG A 1 69 ? 21.507 -5.213 -1.445 1.00 72.25 69 ARG A O 1
ATOM 566 N N . LEU A 1 70 ? 22.565 -6.381 0.137 1.00 70.62 70 LEU A N 1
ATOM 567 C CA . LEU A 1 70 ? 22.594 -5.276 1.095 1.00 70.62 70 LEU A CA 1
ATOM 568 C C . LEU A 1 70 ? 23.360 -4.051 0.548 1.00 70.62 70 LEU A C 1
ATOM 570 O O . LEU A 1 70 ? 23.040 -2.922 0.911 1.00 70.62 70 LEU A O 1
ATOM 574 N N . SER A 1 71 ? 24.321 -4.257 -0.363 1.00 77.06 71 SER A N 1
ATOM 575 C CA . SER A 1 71 ? 25.057 -3.179 -1.036 1.00 77.06 71 SER A CA 1
ATOM 576 C C . SER A 1 71 ? 24.194 -2.337 -1.982 1.00 77.06 71 SER A C 1
ATOM 578 O O . SER A 1 71 ? 24.453 -1.145 -2.115 1.00 77.06 71 SER A O 1
ATOM 580 N N . ASP A 1 72 ? 23.092 -2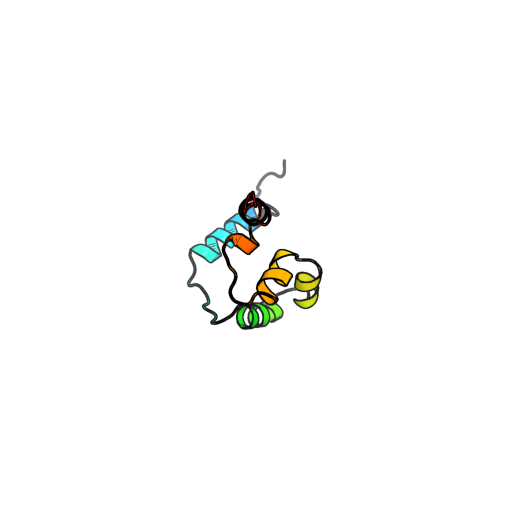.877 -2.515 1.00 72.75 72 ASP A N 1
ATOM 581 C CA . ASP A 1 72 ? 22.144 -2.126 -3.358 1.00 72.75 72 ASP A CA 1
ATOM 582 C C . ASP A 1 72 ? 21.423 -1.000 -2.581 1.00 72.75 72 ASP A C 1
ATOM 584 O O . ASP A 1 72 ? 20.748 -0.145 -3.165 1.00 72.75 72 ASP A O 1
ATOM 588 N N . PHE A 1 73 ? 21.528 -1.000 -1.247 1.00 71.50 73 PHE A N 1
ATOM 589 C CA . PHE A 1 73 ? 20.973 0.026 -0.362 1.00 71.50 73 PHE A CA 1
ATOM 590 C C . PHE A 1 73 ? 22.026 1.005 0.175 1.00 71.50 73 PHE A C 1
ATOM 592 O O . PHE A 1 73 ? 21.644 2.044 0.709 1.00 71.50 73 PHE A O 1
ATOM 599 N N . ASN A 1 74 ? 23.322 0.707 0.027 1.00 75.31 74 ASN A N 1
ATOM 600 C CA . ASN A 1 74 ? 24.418 1.568 0.477 1.00 75.31 74 ASN A CA 1
ATOM 601 C C . ASN A 1 74 ? 25.542 1.637 -0.580 1.00 75.31 74 ASN A C 1
ATOM 603 O O . ASN A 1 74 ? 26.564 0.958 -0.432 1.00 75.31 74 ASN A O 1
ATOM 607 N N . PRO A 1 75 ? 25.375 2.454 -1.637 1.00 63.41 75 PRO A N 1
ATOM 608 C CA . PRO A 1 75 ? 26.318 2.511 -2.756 1.00 63.41 75 PRO A CA 1
ATOM 609 C C . PRO A 1 75 ? 27.716 3.025 -2.365 1.00 63.41 75 PRO A C 1
ATOM 611 O O . PRO A 1 75 ? 28.681 2.769 -3.077 1.00 63.41 75 PRO A O 1
ATOM 614 N N . GLU A 1 76 ? 27.868 3.708 -1.225 1.00 64.19 76 GLU A N 1
ATOM 615 C CA . GLU A 1 76 ? 29.171 4.214 -0.765 1.00 64.19 76 GLU A CA 1
ATOM 616 C C . GLU A 1 76 ? 30.075 3.127 -0.154 1.00 64.19 76 GLU A C 1
ATOM 618 O O . GLU A 1 76 ? 31.292 3.301 -0.067 1.00 64.19 76 GLU A O 1
ATOM 623 N N . ALA A 1 77 ? 29.514 1.975 0.234 1.00 59.34 77 ALA A N 1
ATOM 624 C CA . ALA A 1 77 ? 30.271 0.884 0.853 1.00 59.34 77 ALA A CA 1
ATOM 625 C C . ALA A 1 77 ? 31.145 0.081 -0.133 1.00 59.34 77 ALA A C 1
ATOM 627 O O . ALA A 1 77 ? 32.017 -0.673 0.305 1.00 59.34 77 ALA A O 1
ATOM 628 N N . GLU A 1 78 ? 30.934 0.220 -1.446 1.00 56.31 78 GLU A N 1
ATOM 629 C CA . GLU A 1 78 ? 31.733 -0.471 -2.472 1.00 56.31 78 GLU A CA 1
ATOM 630 C C . GLU A 1 78 ? 32.965 0.337 -2.920 1.00 56.31 78 GLU A C 1
ATOM 632 O O . GLU A 1 78 ? 33.998 -0.255 -3.236 1.00 56.31 78 GLU A O 1
ATOM 637 N N . THR A 1 79 ? 32.926 1.673 -2.841 1.00 57.22 79 THR A N 1
ATOM 638 C CA . THR A 1 79 ? 34.034 2.562 -3.257 1.00 57.22 79 THR A CA 1
ATOM 639 C C . THR A 1 79 ? 35.311 2.376 -2.426 1.00 57.22 79 THR A C 1
ATOM 641 O O . THR A 1 79 ? 36.417 2.582 -2.921 1.00 57.22 79 THR A O 1
ATOM 644 N N . THR A 1 80 ? 35.203 1.930 -1.174 1.00 58.78 80 THR A N 1
ATOM 645 C CA . THR A 1 80 ? 36.359 1.782 -0.268 1.00 58.78 80 THR A CA 1
ATOM 646 C C . THR A 1 80 ? 37.161 0.493 -0.464 1.00 58.78 80 THR A C 1
ATOM 648 O O . THR A 1 80 ? 38.230 0.357 0.126 1.00 58.78 80 THR A O 1
ATOM 651 N N . ARG A 1 81 ? 36.714 -0.446 -1.312 1.00 55.81 81 ARG A N 1
ATOM 652 C CA . ARG A 1 81 ? 37.404 -1.740 -1.514 1.00 55.81 81 ARG A CA 1
ATOM 653 C C . ARG A 1 81 ? 38.326 -1.791 -2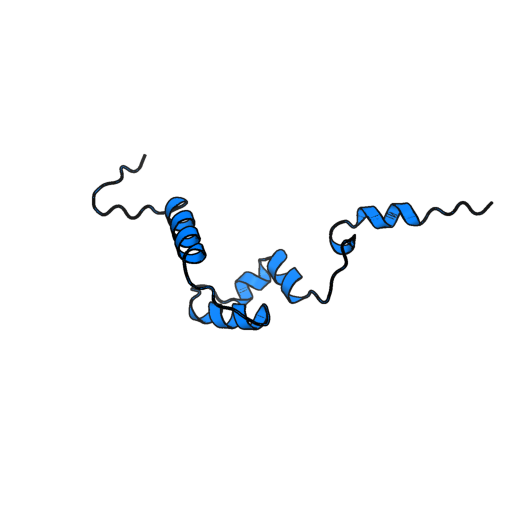.741 1.00 55.81 81 ARG A C 1
ATOM 655 O O . ARG A 1 81 ? 38.956 -2.817 -2.968 1.00 55.81 81 ARG A O 1
ATOM 662 N N . GLY A 1 82 ? 38.418 -0.708 -3.521 1.00 55.00 82 GLY A N 1
ATOM 663 C CA . GLY A 1 82 ? 39.164 -0.671 -4.788 1.00 55.00 82 GLY A CA 1
ATOM 664 C C . GLY A 1 82 ? 40.607 -0.150 -4.731 1.00 55.00 82 GLY A C 1
ATOM 665 O O . GLY A 1 82 ? 41.314 -0.247 -5.728 1.00 55.00 82 GLY A O 1
ATOM 666 N N . ALA A 1 83 ? 41.084 0.388 -3.605 1.00 52.28 83 ALA A N 1
ATOM 667 C CA . ALA A 1 83 ? 42.452 0.904 -3.503 1.00 52.28 83 ALA A CA 1
ATOM 668 C C . ALA A 1 83 ? 43.418 -0.187 -3.012 1.00 52.28 83 ALA A C 1
ATOM 670 O O . ALA A 1 83 ? 43.755 -0.255 -1.833 1.00 52.28 83 ALA A O 1
ATOM 671 N N . THR A 1 84 ? 43.860 -1.060 -3.920 1.00 56.41 84 THR A N 1
ATOM 672 C CA . THR A 1 84 ? 45.076 -1.858 -3.694 1.00 56.41 84 THR A CA 1
ATOM 673 C C . THR A 1 84 ? 46.284 -0.998 -4.077 1.00 56.41 84 THR A C 1
ATOM 675 O O . THR A 1 84 ? 46.361 -0.583 -5.236 1.00 56.41 84 THR A O 1
ATOM 678 N N . PRO A 1 85 ? 47.229 -0.702 -3.165 1.00 54.84 85 PRO A N 1
ATOM 679 C CA . PRO A 1 85 ? 48.468 -0.041 -3.542 1.00 54.84 85 PRO A CA 1
ATOM 680 C C . PRO A 1 85 ? 49.325 -1.061 -4.301 1.00 54.84 85 PRO A C 1
ATOM 682 O O . PRO A 1 85 ? 49.819 -2.026 -3.723 1.00 54.84 85 PRO A O 1
ATOM 685 N N . THR A 1 86 ? 49.448 -0.883 -5.616 1.00 49.19 86 THR A N 1
ATOM 686 C CA . THR A 1 86 ? 50.499 -1.551 -6.394 1.00 49.19 86 THR A CA 1
ATOM 687 C C . THR A 1 86 ? 51.777 -0.758 -6.147 1.00 49.19 86 THR A C 1
ATOM 689 O O . THR A 1 86 ? 51.796 0.446 -6.408 1.00 49.19 86 THR A O 1
ATOM 692 N N . GLY A 1 87 ? 52.765 -1.411 -5.530 1.00 49.12 87 GLY A N 1
ATOM 693 C CA . GLY A 1 87 ? 54.113 -0.871 -5.339 1.00 49.12 87 GLY A CA 1
ATOM 694 C C . GLY A 1 87 ? 54.918 -0.801 -6.627 1.00 49.12 87 GLY A C 1
ATOM 695 O O . GLY A 1 87 ? 54.452 -1.346 -7.654 1.00 49.12 87 GLY A O 1
#

Sequence (87 aa):
LREARKGYIPMGVFNVRENVRHAMTGKPLAFDDLRSALNHLSHSFQLPVPRFIKESTVLVRSLKERQMRLSDFNPEAETTRGATPTG

Radius of gyration: 21.67 Å; Cα contacts (8 Å, |Δi|>4): 18; chains: 1; bounding box: 76×38×31 Å

Secondary structure (DSSP, 8-state):
-----TT---TTHHHHHHHHHHHHHSPPPP-SSHHHHHHHHTTT-SS-HHHHHHH-HHHHHHHH-SS--GGGG-THHHHTT------

Mean predicted aligned error: 12.42 Å